Protein AF-A0A2E2CX29-F1 (afdb_monomer_lite)

pLDDT: mean 90.19, std 6.25, range [73.5, 97.19]

Secondary structure (DSSP, 8-state):
-PPPSPP-----SPPPPTT-S-HHHHHHHHHHHHHHHHHHS-TTPPPB-S-EEEE-----SS---S-HHHHHHHHHHHHBTTTBS-GGGEEEEE-

Foldseek 3Di:
DAWDDDDDFDQDDDQDFLPDPPPVVLVVSLVSLLVRLCVRTDVPHDADPAADEEEDDDDDPDDDPDDPVRRVVSNLVSCCVRHHPDSVSYPYYHD

Radius of gyration: 13.33 Å; chains: 1; bounding box: 32×24×32 Å

Structure (mmCIF, N/CA/C/O backbone):
data_AF-A0A2E2CX29-F1
#
_entry.id   AF-A0A2E2CX29-F1
#
loop_
_atom_site.group_PDB
_atom_site.id
_atom_site.type_symbol
_atom_site.label_atom_id
_atom_site.label_alt_id
_atom_site.label_comp_id
_atom_site.label_asym_id
_atom_site.label_entity_id
_atom_site.label_seq_id
_atom_site.pdbx_PDB_ins_code
_atom_site.Cartn_x
_atom_site.Cartn_y
_atom_site.Cartn_z
_atom_site.occupancy
_atom_site.B_iso_or_equiv
_atom_site.auth_seq_id
_atom_site.auth_comp_id
_atom_site.auth_asym_id
_atom_site.auth_atom_id
_atom_site.pdbx_PDB_model_num
ATOM 1 N N . MET A 1 1 ? 15.470 -4.219 -12.870 1.00 77.75 1 MET A N 1
ATOM 2 C CA . MET A 1 1 ? 14.717 -5.471 -13.117 1.00 77.75 1 MET A CA 1
ATOM 3 C C . MET A 1 1 ? 13.246 -5.129 -12.968 1.00 77.75 1 MET A C 1
ATOM 5 O O . MET A 1 1 ? 12.966 -4.208 -12.212 1.00 77.75 1 MET A O 1
ATOM 9 N N . ASP A 1 2 ? 12.333 -5.771 -13.682 1.00 86.56 2 ASP A N 1
ATOM 10 C CA . ASP A 1 2 ? 10.905 -5.473 -13.503 1.00 86.56 2 ASP A CA 1
ATOM 11 C C . ASP A 1 2 ? 10.336 -6.287 -12.336 1.00 86.56 2 ASP A C 1
ATOM 13 O O . ASP A 1 2 ? 10.968 -7.242 -11.871 1.00 86.56 2 ASP A O 1
ATOM 17 N N . ILE A 1 3 ? 9.191 -5.857 -11.808 1.00 91.56 3 ILE A N 1
ATOM 18 C CA . ILE A 1 3 ? 8.471 -6.587 -10.761 1.00 91.56 3 ILE A CA 1
ATOM 19 C C . ILE A 1 3 ? 7.707 -7.726 -11.439 1.00 91.56 3 ILE A C 1
ATOM 21 O O . ILE A 1 3 ? 6.966 -7.482 -12.386 1.00 91.56 3 ILE A O 1
ATOM 25 N N . ASP A 1 4 ? 7.883 -8.953 -10.952 1.00 91.94 4 ASP A N 1
ATOM 26 C CA . ASP A 1 4 ? 7.084 -10.100 -11.387 1.00 91.94 4 ASP A CA 1
ATOM 27 C C . ASP A 1 4 ? 5.831 -10.196 -10.505 1.00 91.94 4 ASP A C 1
ATOM 29 O O . ASP A 1 4 ? 5.939 -10.272 -9.279 1.00 91.94 4 ASP A O 1
ATOM 33 N N . PHE A 1 5 ? 4.648 -10.121 -11.115 1.00 92.38 5 PHE A N 1
ATOM 34 C CA . PHE A 1 5 ? 3.363 -10.120 -10.412 1.00 92.38 5 PHE A CA 1
ATOM 35 C C . PHE A 1 5 ? 2.684 -11.505 -10.485 1.00 92.38 5 PHE A C 1
ATOM 37 O O . PHE A 1 5 ? 2.812 -12.198 -11.494 1.00 92.38 5 PHE A O 1
ATOM 44 N N . PRO A 1 6 ? 1.883 -11.899 -9.473 1.00 94.31 6 PRO A N 1
ATOM 45 C CA . PRO A 1 6 ? 1.516 -11.124 -8.289 1.00 94.31 6 PRO A CA 1
ATOM 46 C C . PRO A 1 6 ? 2.610 -11.128 -7.215 1.00 94.31 6 PRO A C 1
ATOM 48 O O . PRO A 1 6 ? 3.328 -12.108 -7.044 1.00 94.31 6 PRO A O 1
ATOM 51 N N . ILE A 1 7 ? 2.670 -10.041 -6.445 1.00 94.25 7 ILE A N 1
ATOM 52 C CA . ILE A 1 7 ? 3.425 -9.986 -5.191 1.00 94.25 7 ILE A CA 1
ATOM 53 C C . ILE A 1 7 ? 2.448 -10.088 -4.022 1.00 94.25 7 ILE A C 1
ATOM 55 O O . ILE A 1 7 ? 1.388 -9.459 -4.034 1.00 94.25 7 ILE A O 1
ATOM 59 N N . GLU A 1 8 ? 2.808 -10.861 -3.004 1.00 95.31 8 GLU A N 1
ATOM 60 C CA . GLU A 1 8 ? 1.985 -11.069 -1.815 1.00 95.31 8 GLU A CA 1
ATOM 61 C C . GLU A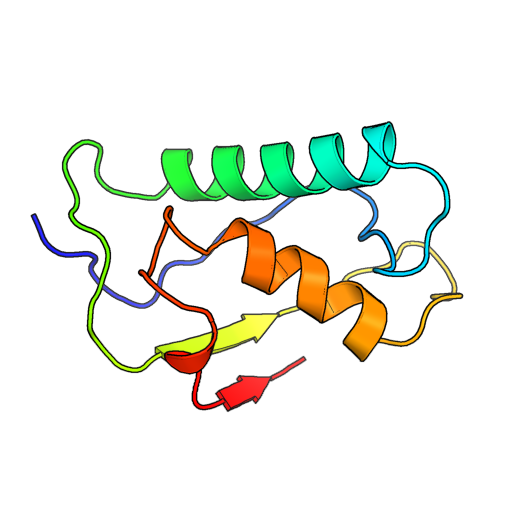 1 8 ? 2.801 -10.745 -0.568 1.00 95.31 8 GLU A C 1
ATOM 63 O O . GLU A 1 8 ? 3.932 -11.197 -0.419 1.00 95.31 8 GLU A O 1
ATOM 68 N N . VAL A 1 9 ? 2.226 -9.952 0.338 1.00 95.25 9 VAL A N 1
ATOM 69 C CA . VAL A 1 9 ? 2.866 -9.566 1.600 1.00 95.25 9 VAL A CA 1
ATOM 70 C C . VAL A 1 9 ? 1.879 -9.647 2.751 1.00 95.25 9 VAL A C 1
ATOM 72 O O . VAL A 1 9 ? 0.707 -9.296 2.615 1.00 95.25 9 VAL A O 1
ATOM 75 N N . ILE A 1 10 ? 2.375 -10.058 3.916 1.00 95.50 10 ILE A N 1
ATOM 76 C CA . ILE A 1 10 ? 1.633 -10.006 5.175 1.00 95.50 10 ILE A CA 1
ATOM 77 C C . ILE A 1 10 ? 2.189 -8.846 5.993 1.00 95.50 10 ILE A C 1
ATOM 79 O O . ILE A 1 10 ? 3.372 -8.828 6.330 1.00 95.50 10 ILE A O 1
ATOM 83 N N . VAL A 1 11 ? 1.329 -7.886 6.333 1.00 94.56 11 VAL A N 1
ATOM 84 C CA . VAL A 1 11 ? 1.714 -6.718 7.130 1.00 94.56 11 VAL A CA 1
ATOM 85 C C . VAL A 1 11 ? 1.094 -6.831 8.525 1.00 94.56 11 VAL A C 1
ATOM 87 O O . VAL A 1 11 ? -0.119 -6.666 8.661 1.00 94.56 11 VAL A O 1
ATOM 90 N N . PRO A 1 12 ? 1.887 -7.113 9.573 1.00 90.56 12 PRO A N 1
ATOM 91 C CA . PRO A 1 12 ? 1.378 -7.163 10.935 1.00 90.56 12 PRO A CA 1
ATOM 92 C C . PRO A 1 12 ? 1.079 -5.756 11.464 1.00 90.56 12 PRO A C 1
ATOM 94 O O . PRO A 1 12 ? 1.887 -4.838 11.329 1.00 90.56 12 PRO A O 1
ATOM 97 N N . GLY A 1 13 ? -0.065 -5.604 12.128 1.00 86.62 13 GLY A N 1
ATOM 98 C CA . GLY A 1 13 ? -0.476 -4.370 12.795 1.00 86.62 13 GLY A CA 1
ATOM 99 C C . GLY A 1 13 ? -1.938 -4.026 12.538 1.00 86.62 13 GLY A C 1
ATOM 100 O O . GLY A 1 13 ? -2.637 -4.717 11.802 1.00 86.62 13 GLY A O 1
ATOM 101 N N . THR A 1 14 ? -2.407 -2.954 13.174 1.00 84.38 14 THR A N 1
ATOM 102 C CA . THR A 1 14 ? -3.777 -2.467 12.998 1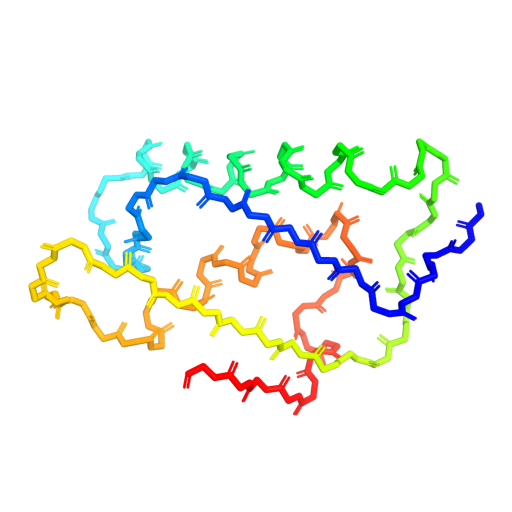.00 84.38 14 THR A CA 1
ATOM 103 C C . THR A 1 14 ? -3.819 -1.456 11.858 1.00 84.38 14 THR A C 1
ATOM 105 O O . THR A 1 14 ? -3.159 -0.416 11.953 1.00 84.38 14 THR A O 1
ATOM 108 N N . PRO A 1 15 ? -4.615 -1.703 10.808 1.00 83.62 15 PRO A N 1
ATOM 109 C CA . PRO A 1 15 ? -4.813 -0.725 9.757 1.00 83.62 15 PRO A CA 1
ATOM 110 C C . PRO A 1 15 ? -5.402 0.581 10.304 1.00 83.62 15 PRO A C 1
ATOM 112 O O . PRO A 1 15 ? -6.357 0.579 11.079 1.00 83.62 15 PRO A O 1
ATOM 115 N N . ILE A 1 16 ? -4.819 1.715 9.912 1.00 84.69 16 ILE A N 1
ATOM 116 C CA . ILE A 1 16 ? -5.193 3.032 10.442 1.00 84.69 16 ILE A CA 1
ATOM 117 C C . ILE A 1 16 ? -6.048 3.787 9.430 1.00 84.69 16 ILE A C 1
ATOM 119 O O . ILE A 1 16 ? -5.646 3.948 8.281 1.00 84.69 16 ILE A O 1
ATOM 123 N N . SER A 1 17 ? -7.181 4.324 9.889 1.00 82.62 17 SER A N 1
ATOM 124 C CA . SER A 1 17 ? -8.046 5.207 9.098 1.00 82.62 17 SER A CA 1
ATOM 125 C C . SER A 1 17 ? -7.313 6.452 8.595 1.00 82.62 17 SER A C 1
ATOM 127 O O . SER A 1 17 ? -6.533 7.087 9.313 1.00 82.62 17 SER A O 1
ATOM 129 N N . LEU A 1 18 ? -7.634 6.874 7.374 1.00 78.25 18 LEU A N 1
ATOM 130 C CA . LEU A 1 18 ? -7.154 8.103 6.756 1.00 78.25 18 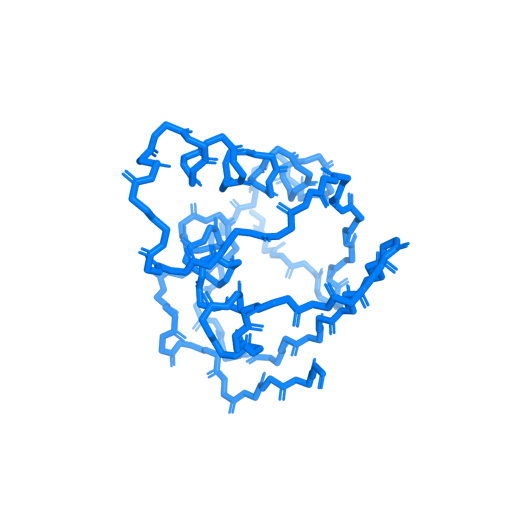LEU A CA 1
ATOM 131 C C . LEU A 1 18 ? -7.399 9.329 7.646 1.00 78.25 18 LEU A C 1
ATOM 133 O O . LEU A 1 18 ? -6.534 10.212 7.678 1.00 78.25 18 LEU A O 1
ATOM 137 N N . GLN A 1 19 ? -8.532 9.348 8.355 1.00 77.88 19 GLN A N 1
ATOM 138 C CA . GLN A 1 19 ? -9.012 10.448 9.197 1.00 77.88 19 GLN A CA 1
ATOM 139 C C . GLN A 1 19 ? -8.464 10.413 10.632 1.00 77.88 19 GLN A C 1
ATOM 141 O O . GLN A 1 19 ? -8.751 11.312 11.423 1.00 77.88 19 GLN A O 1
ATOM 146 N N . ALA A 1 20 ? -7.664 9.403 10.991 1.00 79.31 20 ALA A N 1
ATOM 147 C CA . ALA A 1 20 ? -7.085 9.322 12.324 1.00 79.31 20 ALA A CA 1
ATOM 148 C C . ALA A 1 20 ? -6.175 10.536 12.597 1.00 79.31 20 ALA A C 1
ATOM 150 O O . ALA A 1 20 ? -5.274 10.862 11.822 1.00 79.31 20 ALA A O 1
ATOM 151 N N . THR A 1 21 ? -6.375 11.189 13.741 1.00 73.50 21 THR A N 1
ATOM 152 C CA . THR A 1 21 ? -5.654 12.407 14.155 1.00 73.50 21 THR A CA 1
ATOM 153 C C . THR A 1 21 ? -4.180 12.161 14.519 1.00 73.50 21 THR A C 1
ATOM 155 O O . THR A 1 21 ? -3.396 13.103 14.645 1.00 73.50 21 THR A O 1
ATOM 158 N N . GLY A 1 22 ? -3.760 10.898 14.646 1.00 74.06 22 GL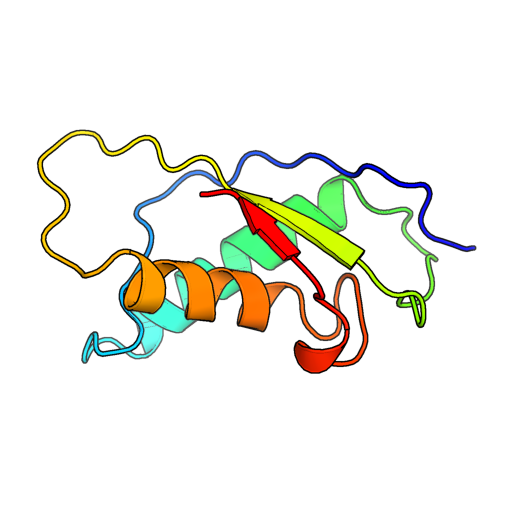Y A N 1
ATOM 159 C CA . GLY A 1 22 ? -2.398 10.488 14.994 1.00 74.06 22 GLY A CA 1
ATOM 160 C C . GLY A 1 22 ? -1.458 10.358 13.790 1.00 74.06 22 GLY A C 1
ATOM 161 O O . GLY A 1 22 ? -1.184 9.251 13.329 1.00 74.06 22 GLY A O 1
ATOM 162 N N . GLY A 1 23 ? -0.884 11.471 13.319 1.00 74.81 23 GLY A N 1
ATOM 163 C CA . GLY A 1 23 ? 0.035 11.469 12.167 1.00 74.81 23 GLY A CA 1
ATOM 164 C C . GLY A 1 23 ? 1.265 10.555 12.319 1.00 74.81 23 GLY A C 1
ATOM 165 O O . GLY A 1 23 ? 1.703 9.946 11.343 1.00 74.81 23 GLY A O 1
ATOM 166 N N . ARG A 1 24 ? 1.794 10.394 13.544 1.00 77.25 24 ARG A N 1
ATOM 167 C CA . ARG A 1 24 ? 2.910 9.471 13.834 1.00 77.25 24 ARG A CA 1
ATOM 168 C C . ARG A 1 24 ? 2.506 8.010 13.623 1.00 77.25 24 ARG A C 1
ATOM 170 O O . ARG A 1 24 ? 3.266 7.276 13.003 1.00 77.25 24 ARG A O 1
ATOM 177 N N . SER A 1 25 ? 1.327 7.612 14.093 1.00 84.62 25 SER A N 1
ATOM 178 C CA . SER A 1 25 ? 0.830 6.240 13.954 1.00 84.62 25 SER A CA 1
ATOM 179 C C . SER A 1 25 ? 0.546 5.909 12.491 1.00 84.62 25 SER A C 1
ATOM 181 O O . SER A 1 25 ? 0.980 4.871 12.008 1.00 84.62 25 SER A O 1
ATOM 183 N N . LYS A 1 26 ? -0.075 6.834 11.742 1.00 87.19 26 LYS A N 1
ATOM 184 C CA . LYS A 1 26 ? -0.308 6.666 10.297 1.00 87.19 26 LYS A CA 1
ATOM 185 C C . LYS A 1 26 ? 0.996 6.491 9.521 1.00 87.19 26 LYS A C 1
ATOM 187 O O . LYS A 1 26 ? 1.069 5.641 8.643 1.00 87.19 26 LYS A O 1
ATOM 192 N N . LYS A 1 27 ? 2.027 7.279 9.847 1.00 90.25 27 LYS A N 1
ATOM 193 C CA . LYS A 1 27 ? 3.352 7.117 9.242 1.00 90.25 27 LYS A CA 1
ATOM 194 C C . LYS A 1 27 ? 3.956 5.752 9.580 1.00 90.25 27 LYS A C 1
ATOM 196 O O . LYS A 1 27 ? 4.386 5.069 8.666 1.00 90.25 27 LYS A O 1
ATOM 201 N N . GLN A 1 28 ? 3.941 5.352 10.853 1.00 90.88 28 GLN A N 1
ATOM 202 C CA . GLN A 1 28 ? 4.460 4.047 11.279 1.00 90.88 28 GLN A CA 1
ATOM 203 C C . GLN A 1 28 ? 3.776 2.895 10.542 1.00 90.88 28 GLN A C 1
ATOM 205 O O . GLN A 1 28 ? 4.457 2.001 10.061 1.00 90.88 28 GLN A O 1
ATOM 210 N N . TRP A 1 29 ? 2.452 2.958 10.384 1.00 92.50 29 TRP A N 1
ATOM 211 C CA . TRP A 1 29 ? 1.706 1.961 9.622 1.00 92.50 29 TRP A CA 1
ATOM 212 C C . TRP A 1 29 ? 2.152 1.891 8.155 1.00 92.50 29 TRP A C 1
ATOM 214 O O . TRP A 1 29 ? 2.436 0.811 7.645 1.00 92.50 29 TRP A O 1
ATOM 224 N N . LYS A 1 30 ? 2.283 3.045 7.483 1.00 93.56 30 LYS A N 1
ATOM 225 C CA . LYS A 1 30 ? 2.800 3.095 6.106 1.00 93.56 30 LYS A CA 1
ATOM 226 C C . LYS A 1 30 ? 4.227 2.548 6.013 1.00 93.56 30 LYS A C 1
ATOM 228 O O . LYS A 1 30 ? 4.519 1.798 5.089 1.00 93.56 30 LYS A O 1
ATOM 233 N N . ASP A 1 31 ? 5.090 2.883 6.970 1.00 94.50 31 ASP A N 1
ATOM 234 C CA . ASP A 1 31 ? 6.473 2.400 7.018 1.00 94.50 31 ASP A CA 1
ATOM 235 C C . ASP A 1 31 ? 6.519 0.860 7.154 1.00 94.50 31 ASP A C 1
ATOM 237 O O . ASP A 1 31 ? 7.315 0.223 6.468 1.00 94.50 31 ASP A O 1
ATOM 241 N N . SER A 1 32 ? 5.621 0.245 7.938 1.00 95.19 32 SER A N 1
ATOM 242 C CA . SER A 1 32 ? 5.508 -1.222 8.048 1.00 95.19 32 SER A CA 1
ATOM 243 C C . SER A 1 32 ? 5.100 -1.896 6.734 1.00 95.19 32 SER A C 1
ATOM 245 O O . SER A 1 32 ? 5.643 -2.944 6.388 1.00 95.19 32 SER A O 1
ATOM 247 N N . ILE A 1 33 ? 4.184 -1.290 5.972 1.00 95.62 33 ILE A N 1
ATOM 248 C CA . ILE A 1 33 ? 3.803 -1.786 4.638 1.00 95.62 33 ILE A CA 1
ATOM 249 C C . ILE A 1 33 ? 5.002 -1.717 3.686 1.00 95.62 33 ILE A C 1
ATOM 251 O O . ILE A 1 33 ? 5.297 -2.679 2.980 1.00 95.62 33 ILE A O 1
ATOM 255 N N . VAL A 1 34 ? 5.718 -0.588 3.688 1.00 95.44 34 VAL A N 1
ATOM 256 C CA . VAL A 1 34 ? 6.910 -0.379 2.853 1.00 95.44 34 VAL A CA 1
ATOM 257 C C . VAL A 1 34 ? 7.995 -1.401 3.190 1.00 95.44 34 VAL A C 1
ATOM 259 O O . VAL A 1 34 ? 8.637 -1.929 2.285 1.00 95.44 34 VAL A O 1
ATOM 262 N N . GLU A 1 35 ? 8.215 -1.679 4.474 1.00 95.38 35 GLU A N 1
ATOM 263 C CA . GLU A 1 35 ? 9.196 -2.664 4.932 1.00 95.38 35 GLU A CA 1
ATOM 264 C C . GLU A 1 35 ? 8.850 -4.076 4.446 1.00 95.38 35 GLU A C 1
ATOM 266 O O . GLU A 1 35 ? 9.709 -4.737 3.862 1.00 95.38 35 GLU A O 1
ATOM 271 N N . ALA A 1 36 ? 7.592 -4.499 4.601 1.00 95.94 36 ALA A N 1
ATOM 272 C CA . ALA A 1 36 ? 7.126 -5.799 4.120 1.00 95.94 36 ALA A CA 1
ATOM 273 C C . ALA A 1 36 ? 7.271 -5.934 2.594 1.00 95.94 36 ALA A C 1
ATOM 275 O O . ALA A 1 36 ? 7.791 -6.934 2.106 1.00 95.94 36 ALA A O 1
ATOM 276 N N . LEU A 1 37 ? 6.895 -4.899 1.834 1.00 95.06 37 LEU A N 1
ATOM 277 C CA . LEU A 1 37 ? 7.051 -4.883 0.375 1.00 95.06 37 LEU A CA 1
ATOM 278 C C . LEU A 1 37 ? 8.516 -4.950 -0.047 1.00 95.06 37 LEU A C 1
ATOM 280 O O . LEU A 1 37 ? 8.863 -5.715 -0.935 1.00 95.06 37 LEU A O 1
ATOM 284 N N . ARG A 1 38 ? 9.401 -4.181 0.591 1.00 93.38 38 ARG A N 1
ATOM 285 C CA . ARG A 1 38 ? 10.836 -4.195 0.265 1.00 93.38 38 ARG A CA 1
ATOM 286 C C . ARG A 1 38 ? 11.518 -5.520 0.581 1.00 93.38 38 ARG A C 1
ATOM 288 O O . ARG A 1 38 ? 12.581 -5.780 0.023 1.00 93.38 38 ARG A O 1
ATOM 295 N N . PHE A 1 39 ? 10.964 -6.300 1.504 1.00 92.88 39 PHE A N 1
ATOM 296 C CA . PHE A 1 39 ? 11.479 -7.624 1.820 1.00 92.88 39 PHE A CA 1
ATOM 297 C C . PHE A 1 39 ? 11.187 -8.625 0.693 1.00 92.88 39 PHE A C 1
ATOM 299 O O . PHE A 1 39 ? 12.074 -9.398 0.339 1.00 92.88 39 PHE A O 1
ATOM 306 N N . GLU A 1 40 ? 9.992 -8.560 0.103 1.00 93.62 40 GLU A N 1
ATOM 307 C CA . GLU A 1 40 ? 9.582 -9.444 -0.999 1.00 93.62 40 GLU A CA 1
ATOM 308 C C . GLU A 1 40 ? 10.049 -8.954 -2.379 1.00 93.62 40 GLU A C 1
ATOM 310 O O . GLU A 1 40 ? 10.332 -9.753 -3.272 1.00 93.62 40 GLU A O 1
ATOM 315 N N . LEU A 1 41 ? 10.163 -7.638 -2.579 1.00 93.00 41 LEU A N 1
ATOM 316 C CA . LEU A 1 41 ? 10.568 -7.066 -3.861 1.00 93.00 41 LEU A CA 1
ATOM 317 C C . LEU A 1 41 ? 12.054 -7.332 -4.175 1.00 93.00 41 LEU A C 1
ATOM 319 O O . LEU A 1 41 ? 12.913 -7.272 -3.287 1.00 93.00 41 LEU A O 1
ATOM 323 N N . PRO A 1 42 ? 12.412 -7.530 -5.459 1.00 90.75 42 PRO A N 1
ATOM 324 C CA . PRO A 1 42 ? 13.810 -7.593 -5.864 1.00 90.75 42 PRO A CA 1
ATOM 325 C C . PRO A 1 42 ? 14.547 -6.294 -5.504 1.00 90.75 42 PRO A C 1
ATOM 327 O O . PRO A 1 42 ? 14.066 -5.198 -5.776 1.00 90.75 42 PRO A O 1
ATOM 330 N N . LYS A 1 43 ? 15.762 -6.402 -4.949 1.00 84.81 43 LYS A N 1
ATOM 331 C CA . LYS A 1 43 ? 16.534 -5.247 -4.434 1.00 84.81 43 LYS A CA 1
ATOM 332 C C . LYS A 1 43 ? 16.753 -4.114 -5.444 1.00 84.81 43 LYS A C 1
ATOM 334 O O . LYS A 1 43 ? 16.835 -2.961 -5.036 1.00 84.81 43 LYS A O 1
ATOM 339 N N . ASP A 1 44 ? 16.828 -4.452 -6.730 1.00 87.06 44 ASP A N 1
ATOM 340 C CA . ASP A 1 44 ? 17.078 -3.521 -7.835 1.00 87.06 44 ASP A CA 1
ATOM 341 C C . ASP A 1 44 ? 15.912 -3.520 -8.847 1.00 87.06 44 ASP A C 1
ATOM 343 O O . ASP A 1 44 ? 16.116 -3.447 -10.071 1.00 87.06 44 ASP A O 1
ATOM 347 N N . CYS A 1 45 ? 14.674 -3.676 -8.356 1.00 88.56 45 CYS A N 1
ATOM 348 C CA . CYS A 1 45 ? 13.495 -3.535 -9.202 1.00 88.56 45 CYS A CA 1
ATOM 349 C C . CYS A 1 45 ? 13.164 -2.063 -9.489 1.00 88.56 45 CYS A C 1
ATOM 351 O O . CYS A 1 45 ? 13.367 -1.180 -8.653 1.00 88.56 45 CYS A O 1
ATOM 353 N N . PHE A 1 46 ? 12.649 -1.797 -10.686 1.00 89.44 46 PHE A N 1
ATOM 354 C CA . PHE A 1 46 ? 12.041 -0.511 -11.010 1.00 89.44 46 PHE A CA 1
ATOM 355 C C . PHE A 1 46 ? 10.593 -0.472 -10.514 1.00 89.44 46 PHE A C 1
ATOM 357 O O . PHE A 1 46 ? 9.979 -1.509 -10.277 1.00 89.44 46 PHE A O 1
ATOM 364 N N . LEU A 1 47 ? 10.054 0.738 -10.355 1.00 93.12 47 LEU A N 1
ATOM 365 C CA . LEU A 1 47 ? 8.621 0.921 -10.138 1.00 93.12 47 LEU A CA 1
ATOM 366 C C . LEU A 1 47 ? 7.873 0.503 -11.401 1.00 93.12 47 LEU A C 1
ATOM 368 O O . LEU A 1 47 ? 8.284 0.879 -12.497 1.00 93.12 47 LEU A O 1
ATOM 372 N N . SER A 1 48 ? 6.776 -0.228 -11.232 1.00 93.94 48 SER A N 1
ATOM 373 C CA . SER A 1 48 ? 5.905 -0.605 -12.339 1.00 93.94 48 SER A CA 1
ATOM 374 C C . SER A 1 48 ? 5.155 0.619 -12.875 1.00 93.94 48 SER A C 1
ATOM 376 O O . SER A 1 48 ? 4.582 1.403 -12.108 1.00 93.94 48 SER A O 1
ATOM 378 N N . ASP A 1 49 ? 5.152 0.783 -14.197 1.00 94.00 49 ASP A N 1
ATOM 379 C CA . ASP A 1 49 ? 4.308 1.723 -14.942 1.00 94.00 49 ASP A CA 1
ATOM 380 C C . ASP A 1 49 ? 3.035 1.056 -15.504 1.00 94.00 49 ASP A C 1
ATOM 382 O O . ASP A 1 49 ? 2.206 1.717 -16.135 1.00 94.00 49 ASP A O 1
ATOM 386 N N . GLU A 1 50 ? 2.839 -0.235 -15.222 1.00 94.12 50 GLU A N 1
ATOM 387 C CA . GLU A 1 50 ? 1.674 -1.004 -15.647 1.00 94.12 50 GLU A CA 1
ATOM 388 C C . GLU A 1 50 ? 0.417 -0.665 -14.828 1.00 94.12 50 GLU A C 1
ATOM 390 O O . GLU A 1 50 ? 0.472 -0.060 -13.750 1.00 94.12 50 GLU A O 1
ATOM 395 N N . ARG A 1 51 ? -0.748 -1.060 -15.356 1.00 95.94 51 ARG A N 1
ATOM 396 C CA . ARG A 1 51 ? -2.023 -1.031 -14.627 1.00 95.94 51 ARG A CA 1
ATOM 397 C C . ARG A 1 51 ? -2.135 -2.252 -13.729 1.00 95.94 51 ARG A C 1
ATOM 399 O O . ARG A 1 51 ? -1.804 -3.353 -14.159 1.00 95.94 51 ARG A O 1
ATOM 406 N N . LEU A 1 52 ? -2.606 -2.051 -12.501 1.00 96.12 52 LEU A N 1
ATOM 407 C CA . LEU A 1 52 ? -2.574 -3.070 -11.456 1.00 96.12 52 LEU A CA 1
ATOM 408 C C . LEU A 1 52 ? -3.958 -3.328 -10.862 1.00 96.12 52 LEU A C 1
ATOM 410 O O . LEU A 1 52 ? -4.752 -2.409 -10.651 1.00 96.12 52 LEU A O 1
ATOM 414 N N . ASP A 1 53 ? -4.174 -4.586 -10.495 1.00 96.94 53 ASP A N 1
ATOM 415 C CA . ASP A 1 53 ? -5.265 -5.015 -9.629 1.00 96.94 53 ASP A CA 1
ATOM 416 C C . ASP A 1 53 ? -4.694 -5.287 -8.233 1.00 96.94 53 ASP A C 1
ATOM 418 O O . ASP A 1 53 ? -3.655 -5.935 -8.089 1.00 96.94 53 ASP A O 1
ATOM 422 N N . VAL A 1 54 ? -5.375 -4.811 -7.190 1.00 96.81 54 VAL A N 1
ATOM 423 C CA . VAL A 1 54 ? -4.941 -4.986 -5.798 1.00 96.81 54 VAL A CA 1
ATOM 424 C C . VAL A 1 54 ? -5.993 -5.772 -5.023 1.00 96.81 54 VAL A C 1
ATOM 426 O O . VAL A 1 54 ? -7.175 -5.433 -5.027 1.00 96.81 54 VAL A O 1
ATOM 429 N N . THR A 1 55 ? -5.556 -6.821 -4.326 1.00 97.19 55 THR A N 1
ATOM 430 C CA . THR A 1 55 ? -6.400 -7.580 -3.392 1.00 97.19 55 THR A CA 1
ATOM 431 C C . THR A 1 55 ? -5.909 -7.342 -1.969 1.00 97.19 55 THR A C 1
ATOM 433 O O . THR A 1 55 ? -4.726 -7.526 -1.690 1.00 97.19 55 THR A O 1
ATOM 436 N N . ILE A 1 56 ? -6.799 -6.916 -1.074 1.00 95.56 56 I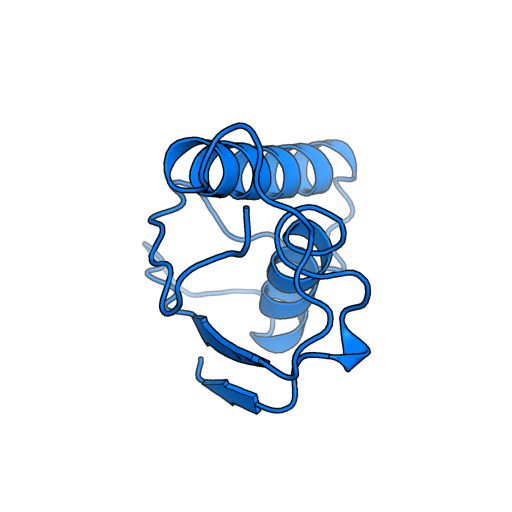LE A N 1
ATOM 437 C CA . ILE A 1 56 ? -6.487 -6.598 0.321 1.00 95.56 56 ILE A CA 1
ATOM 438 C C . ILE A 1 56 ? -7.339 -7.488 1.213 1.00 95.56 56 ILE A C 1
ATOM 440 O O . ILE A 1 56 ? -8.559 -7.454 1.144 1.00 95.56 56 ILE A O 1
ATOM 444 N N . TYR A 1 57 ? -6.696 -8.241 2.100 1.00 93.81 57 TYR A N 1
ATOM 445 C CA . TYR A 1 57 ? -7.387 -8.960 3.163 1.00 93.81 57 TYR A CA 1
ATOM 446 C C . TYR A 1 57 ? -7.101 -8.279 4.497 1.00 93.81 57 TYR A C 1
ATOM 448 O O . TYR A 1 57 ? -5.943 -8.142 4.894 1.00 93.81 57 TYR A O 1
ATOM 456 N N . ILE A 1 58 ? -8.156 -7.851 5.190 1.00 91.25 58 ILE A N 1
ATOM 457 C CA . ILE A 1 58 ? -8.058 -7.285 6.536 1.00 91.25 58 ILE A CA 1
ATOM 458 C C . ILE A 1 58 ? -8.569 -8.326 7.526 1.00 91.25 58 ILE A C 1
ATOM 460 O O . ILE A 1 58 ? -9.717 -8.755 7.448 1.00 91.25 58 ILE A O 1
ATOM 464 N N . PHE A 1 59 ? -7.710 -8.715 8.466 1.00 90.25 59 PHE A N 1
ATOM 465 C CA . PHE A 1 59 ? -8.023 -9.676 9.522 1.00 90.25 59 PHE A CA 1
ATOM 466 C C . PHE A 1 59 ? -8.053 -8.949 10.872 1.00 90.25 59 PHE A C 1
ATOM 468 O O . PHE A 1 59 ? -7.030 -8.898 11.554 1.00 90.25 59 PHE A O 1
ATOM 475 N N . PRO A 1 60 ? -9.173 -8.306 11.244 1.00 83.88 60 PRO A N 1
ATOM 476 C CA . PRO A 1 60 ? -9.245 -7.567 12.492 1.00 83.88 60 PRO A CA 1
ATOM 477 C C . PRO A 1 60 ? -9.467 -8.518 13.678 1.00 83.88 60 PRO A C 1
ATOM 479 O O . PRO A 1 60 ? -10.251 -9.462 13.596 1.00 83.88 60 PRO A O 1
ATOM 482 N N . ASP A 1 61 ? -8.828 -8.225 14.812 1.00 81.75 61 ASP A N 1
ATOM 483 C CA . ASP A 1 61 ? -9.034 -8.960 16.073 1.00 81.75 61 ASP A CA 1
ATOM 484 C C . ASP A 1 61 ? -10.353 -8.577 16.785 1.00 81.75 61 ASP A C 1
ATOM 486 O O . ASP A 1 61 ? -10.715 -9.163 17.806 1.00 81.75 61 ASP A O 1
ATOM 490 N N . GLY A 1 62 ? -11.080 -7.582 16.265 1.00 80.56 62 GLY A N 1
ATOM 491 C CA . GLY A 1 62 ? -12.337 -7.064 16.810 1.00 80.56 62 GLY A CA 1
ATOM 492 C C . GLY A 1 62 ? -13.159 -6.320 15.756 1.00 80.56 62 GLY A C 1
ATOM 493 O O . GLY A 1 62 ? -12.851 -6.373 14.566 1.00 80.56 62 GLY A O 1
ATOM 494 N N . GLU A 1 63 ? -14.216 -5.621 16.175 1.00 78.44 63 GLU A N 1
ATOM 495 C CA . GLU A 1 63 ? -15.012 -4.810 15.246 1.00 78.44 63 GLU A CA 1
ATOM 496 C C . GLU A 1 63 ? -14.186 -3.652 14.674 1.00 78.44 63 GLU A C 1
ATOM 498 O O . GLU A 1 63 ? -13.468 -2.947 15.384 1.00 78.44 63 GLU A O 1
ATOM 503 N N . MET A 1 64 ? -14.286 -3.467 13.359 1.00 77.25 64 MET A N 1
ATOM 504 C CA . MET A 1 64 ? -13.596 -2.400 12.653 1.00 77.25 64 MET A CA 1
ATOM 505 C C . MET A 1 64 ? -14.405 -1.107 12.787 1.00 77.25 64 MET A C 1
ATOM 507 O O . MET A 1 64 ? -15.484 -0.982 12.220 1.00 77.25 64 MET A O 1
ATOM 511 N N . GLU A 1 65 ? -13.882 -0.146 13.549 1.00 78.50 65 GLU A N 1
ATOM 512 C CA . GLU A 1 65 ? -14.576 1.126 13.811 1.00 78.50 65 GLU A CA 1
ATOM 513 C C . GLU A 1 65 ? -14.475 2.134 12.654 1.00 78.50 65 GLU A C 1
ATOM 515 O O . GLU A 1 65 ? -15.205 3.122 12.622 1.00 78.50 65 GLU A O 1
ATOM 520 N N . ALA A 1 66 ? -13.544 1.917 11.723 1.00 82.38 66 ALA A N 1
ATOM 521 C CA . ALA A 1 66 ? -13.316 2.795 10.584 1.00 82.38 66 ALA A CA 1
ATOM 522 C C . ALA A 1 66 ? -13.922 2.223 9.304 1.00 82.38 66 ALA A C 1
ATOM 524 O O . ALA A 1 66 ? -13.862 1.017 9.069 1.00 82.38 66 ALA A O 1
ATOM 525 N N . ASP A 1 67 ? -14.406 3.111 8.438 1.00 87.31 67 ASP A N 1
ATOM 526 C CA . ASP A 1 67 ? -14.850 2.723 7.104 1.00 87.31 67 ASP A CA 1
ATOM 527 C C . ASP A 1 67 ? -13.713 2.047 6.321 1.00 87.31 67 ASP A C 1
ATOM 529 O O . ASP A 1 67 ? -12.540 2.436 6.401 1.00 87.31 67 ASP A O 1
ATOM 533 N N . LEU A 1 68 ? -14.068 1.020 5.548 1.00 88.12 68 LEU A N 1
ATOM 534 C CA . LEU A 1 68 ? -13.112 0.206 4.802 1.00 88.12 68 LEU A CA 1
ATOM 535 C C . LEU A 1 68 ? -12.296 1.048 3.801 1.00 88.12 68 LEU A C 1
ATOM 537 O O . LEU A 1 68 ? -11.083 0.880 3.690 1.00 88.12 68 LEU A O 1
ATOM 541 N N . ASP A 1 69 ? -12.929 2.009 3.128 1.00 86.75 69 ASP A N 1
ATOM 542 C CA . ASP A 1 69 ? -12.278 2.928 2.185 1.00 86.75 69 ASP A CA 1
ATOM 543 C C . ASP A 1 69 ? -11.220 3.816 2.865 1.00 86.75 69 ASP A C 1
ATOM 545 O O . ASP A 1 69 ? -10.103 3.984 2.361 1.00 86.75 69 ASP A O 1
ATOM 549 N N . ASN A 1 70 ? -11.537 4.317 4.060 1.00 89.19 70 ASN A N 1
ATOM 550 C CA . ASN A 1 70 ? -10.654 5.129 4.879 1.00 89.19 70 ASN A CA 1
ATOM 551 C C . ASN A 1 70 ? -9.404 4.353 5.300 1.00 89.19 70 ASN A C 1
ATOM 553 O O . ASN A 1 70 ? -8.365 4.965 5.541 1.00 89.19 70 ASN A O 1
ATOM 557 N N . VAL A 1 71 ? -9.473 3.028 5.387 1.00 90.88 71 VAL A N 1
ATOM 558 C CA . VAL A 1 71 ? -8.341 2.175 5.761 1.00 90.88 71 VAL A CA 1
ATOM 559 C C . VAL A 1 71 ? -7.552 1.676 4.550 1.00 90.88 71 VAL A C 1
ATOM 561 O O . VAL A 1 71 ? -6.321 1.628 4.599 1.00 90.88 71 VAL A O 1
ATOM 564 N N . ILE A 1 72 ? -8.229 1.376 3.442 1.00 93.06 72 ILE A N 1
ATOM 565 C CA . ILE A 1 72 ? -7.590 0.971 2.184 1.00 93.06 72 ILE A CA 1
ATOM 566 C C . ILE A 1 72 ? -6.718 2.094 1.624 1.00 93.06 72 ILE A C 1
ATOM 568 O O . ILE A 1 72 ? -5.596 1.844 1.181 1.00 93.06 72 ILE A O 1
ATOM 572 N N . LYS A 1 73 ? -7.186 3.348 1.668 1.00 92.25 73 LYS A N 1
ATOM 573 C CA . LYS A 1 73 ? -6.461 4.472 1.060 1.00 92.25 73 LYS A CA 1
ATOM 574 C C . LYS A 1 73 ? -5.024 4.624 1.599 1.00 92.25 73 LYS A C 1
ATOM 576 O O . LYS A 1 73 ? -4.100 4.678 0.792 1.00 92.25 73 LYS A O 1
ATOM 581 N N . PRO A 1 74 ? -4.771 4.618 2.923 1.00 92.81 74 PRO A N 1
ATOM 582 C CA . PRO A 1 74 ? -3.415 4.596 3.472 1.00 92.81 74 PRO A CA 1
ATOM 583 C C . PRO A 1 74 ? -2.540 3.420 3.029 1.00 92.81 74 PRO A C 1
ATOM 585 O O . PRO A 1 74 ? -1.325 3.607 2.968 1.00 92.81 74 PRO A O 1
ATOM 588 N N . ILE A 1 75 ? -3.126 2.248 2.752 1.00 94.75 75 ILE A N 1
ATOM 589 C CA . ILE A 1 75 ? -2.395 1.073 2.257 1.00 94.75 75 ILE A CA 1
ATOM 590 C C . ILE A 1 75 ? -1.905 1.336 0.831 1.00 94.75 75 ILE A C 1
ATOM 592 O O . ILE A 1 75 ? -0.707 1.244 0.573 1.00 94.75 75 ILE A O 1
ATOM 596 N N . LEU A 1 76 ? -2.801 1.774 -0.059 1.00 95.50 76 LEU A N 1
ATOM 597 C CA . LEU A 1 76 ? -2.452 2.134 -1.439 1.00 95.50 76 LEU A CA 1
ATOM 598 C C . LEU A 1 76 ? -1.437 3.281 -1.490 1.00 95.50 76 LEU A C 1
ATOM 600 O O . LEU A 1 76 ? -0.463 3.225 -2.238 1.00 95.50 76 LEU A O 1
ATOM 604 N N . ASP A 1 77 ? -1.609 4.301 -0.646 1.00 94.38 77 ASP A N 1
ATOM 605 C CA . ASP A 1 77 ? -0.655 5.406 -0.546 1.00 94.38 77 ASP A CA 1
ATOM 606 C C . ASP A 1 77 ? 0.755 4.932 -0.141 1.00 94.38 77 ASP A C 1
ATOM 608 O O . ASP A 1 77 ? 1.737 5.595 -0.470 1.00 94.38 77 ASP A O 1
ATOM 612 N N . ALA A 1 78 ? 0.869 3.861 0.653 1.00 95.25 78 ALA A N 1
ATOM 613 C CA . ALA A 1 78 ? 2.159 3.328 1.096 1.00 95.25 78 ALA A CA 1
ATOM 614 C C . ALA A 1 78 ? 2.881 2.556 -0.019 1.00 95.25 78 ALA A C 1
ATOM 616 O O . ALA A 1 78 ? 4.109 2.491 -0.022 1.00 95.25 78 ALA A O 1
ATOM 617 N N . MET A 1 79 ? 2.125 1.997 -0.967 1.00 95.69 79 MET A N 1
ATOM 618 C CA . MET A 1 79 ? 2.656 1.282 -2.132 1.00 95.69 79 MET A CA 1
ATOM 619 C C . MET A 1 79 ? 3.178 2.238 -3.217 1.00 95.69 79 MET A C 1
ATOM 621 O O . MET A 1 79 ? 4.055 1.862 -4.002 1.00 95.69 79 MET A O 1
ATOM 625 N N . VAL A 1 80 ? 2.689 3.483 -3.251 1.00 95.94 80 VAL A N 1
ATOM 626 C CA . VAL A 1 80 ? 3.186 4.535 -4.153 1.00 95.94 80 VAL A CA 1
ATOM 627 C C . VAL A 1 80 ? 4.680 4.772 -3.914 1.00 95.94 80 VAL A C 1
ATOM 629 O O . VAL A 1 80 ? 5.126 4.971 -2.785 1.00 95.94 80 VAL A O 1
ATOM 632 N N . LYS A 1 81 ? 5.465 4.795 -4.997 1.00 91.50 81 LYS A N 1
ATOM 633 C CA . LYS A 1 81 ? 6.939 4.888 -5.011 1.00 91.50 81 LYS A CA 1
ATOM 634 C C . LYS A 1 81 ? 7.663 3.703 -4.363 1.00 91.50 81 LYS A C 1
ATOM 636 O O . LYS A 1 81 ? 8.865 3.796 -4.109 1.00 91.50 81 LYS A O 1
ATOM 641 N N . VAL A 1 82 ? 6.957 2.599 -4.131 1.00 94.69 82 VAL A N 1
ATOM 642 C CA . VAL A 1 82 ? 7.540 1.309 -3.733 1.00 94.69 82 VAL A CA 1
ATOM 643 C C . VAL A 1 82 ? 7.254 0.247 -4.787 1.00 94.69 82 VAL A C 1
ATOM 645 O O . VAL A 1 82 ? 8.172 -0.453 -5.194 1.00 94.69 82 VAL A O 1
ATOM 648 N N . VAL A 1 83 ? 6.006 0.168 -5.254 1.00 95.06 83 VAL A N 1
ATOM 649 C CA . VAL A 1 83 ? 5.551 -0.798 -6.267 1.00 95.06 83 VAL A CA 1
ATOM 650 C C . VAL A 1 83 ? 5.249 -0.095 -7.589 1.00 95.06 83 VAL A C 1
ATOM 652 O O . VAL A 1 83 ? 5.696 -0.544 -8.637 1.00 95.06 83 VAL A O 1
ATOM 655 N N . TYR A 1 84 ? 4.532 1.029 -7.540 1.00 95.75 84 TYR A N 1
ATOM 656 C CA . TYR A 1 84 ? 4.072 1.788 -8.709 1.00 95.75 84 TYR A CA 1
ATOM 657 C C . TYR A 1 84 ? 4.247 3.300 -8.505 1.00 95.75 84 TYR A C 1
ATOM 659 O O . TYR A 1 84 ? 4.542 3.759 -7.397 1.00 95.75 84 TYR A O 1
ATOM 667 N N . LEU A 1 85 ? 4.109 4.093 -9.568 1.00 94.62 85 LEU A N 1
ATOM 668 C CA . LEU A 1 85 ? 4.394 5.535 -9.560 1.00 94.62 85 LEU A CA 1
ATOM 669 C C . LEU A 1 85 ? 3.257 6.364 -8.953 1.00 94.62 85 LEU A C 1
ATOM 671 O O . LEU A 1 85 ? 3.529 7.337 -8.245 1.00 94.62 85 LEU A O 1
ATOM 675 N N . ASP A 1 86 ? 2.013 5.984 -9.235 1.00 93.94 86 ASP A N 1
ATOM 676 C CA . ASP A 1 86 ? 0.809 6.739 -8.891 1.00 93.94 86 ASP A CA 1
ATOM 677 C C . ASP A 1 86 ? -0.356 5.787 -8.563 1.00 93.94 86 ASP A C 1
ATOM 679 O O . ASP A 1 86 ? -0.505 4.740 -9.191 1.00 93.94 86 ASP A O 1
ATOM 683 N N . ASP A 1 87 ? -1.187 6.130 -7.578 1.00 91.56 87 ASP A N 1
ATOM 684 C CA . ASP A 1 87 ? -2.329 5.300 -7.175 1.00 91.56 87 ASP A CA 1
ATOM 685 C C . ASP A 1 87 ? -3.430 5.230 -8.237 1.00 91.56 87 ASP A C 1
ATOM 687 O O . ASP A 1 87 ? -4.193 4.267 -8.261 1.00 91.56 87 ASP A O 1
ATOM 691 N N . ASN A 1 88 ? -3.449 6.166 -9.188 1.00 93.75 88 ASN A N 1
ATOM 692 C CA . ASN A 1 88 ? -4.295 6.092 -10.374 1.00 93.75 88 ASN A CA 1
ATOM 693 C C . ASN A 1 88 ? -3.941 4.926 -11.309 1.00 93.75 88 ASN A C 1
ATOM 695 O O . ASN A 1 88 ? -4.676 4.715 -12.269 1.00 93.75 88 ASN A O 1
ATOM 699 N N . GLN A 1 89 ? -2.833 4.203 -11.094 1.00 95.88 89 GLN A N 1
ATOM 700 C CA . GLN A 1 89 ? -2.515 2.967 -11.824 1.00 95.88 89 GLN A CA 1
ATOM 701 C C . GLN A 1 89 ? -3.332 1.759 -11.347 1.00 95.88 89 GLN A C 1
ATOM 703 O O . GLN A 1 89 ? -3.348 0.740 -12.037 1.00 95.88 89 GLN A O 1
ATOM 708 N N . VAL A 1 90 ? -3.990 1.850 -10.187 1.00 96.00 90 VAL A N 1
ATOM 709 C CA . VAL A 1 90 ? -4.819 0.768 -9.649 1.00 96.00 90 VAL A CA 1
ATOM 710 C C . VAL A 1 90 ? -6.215 0.847 -10.265 1.00 96.00 90 VAL A C 1
ATOM 712 O O . VAL A 1 90 ? -6.999 1.731 -9.925 1.00 96.00 90 VAL A O 1
ATOM 715 N N . ASP A 1 91 ? -6.531 -0.087 -11.162 1.00 95.88 91 ASP A N 1
ATOM 716 C CA . ASP A 1 91 ? -7.814 -0.112 -11.881 1.00 95.88 91 ASP A CA 1
ATOM 717 C C . ASP A 1 91 ? -8.902 -0.861 -11.095 1.00 95.88 91 ASP A C 1
ATOM 719 O O . ASP A 1 91 ? -10.099 -0.601 -11.263 1.00 95.88 91 ASP A O 1
ATOM 723 N N . ARG A 1 92 ? -8.501 -1.776 -10.203 1.00 95.69 92 ARG A N 1
ATOM 724 C CA . ARG A 1 92 ? -9.419 -2.582 -9.397 1.00 95.69 92 ARG A CA 1
ATOM 725 C C . ARG A 1 92 ? -8.881 -2.848 -8.000 1.00 95.69 92 ARG A C 1
ATOM 727 O O . ARG A 1 92 ? -7.713 -3.179 -7.812 1.00 95.69 92 ARG A O 1
ATOM 734 N N . ILE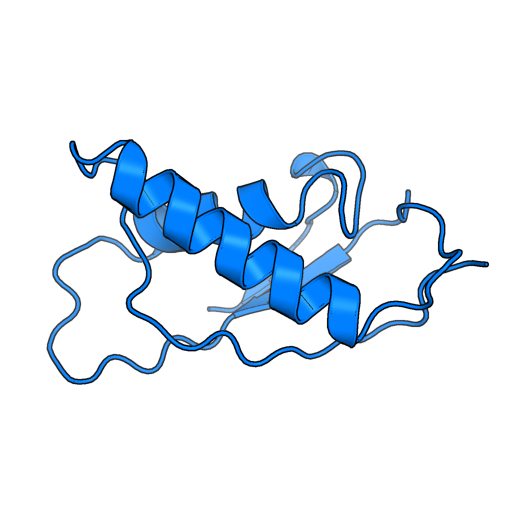 A 1 93 ? -9.791 -2.790 -7.029 1.00 95.69 93 ILE A N 1
ATOM 735 C CA . ILE A 1 93 ? -9.547 -3.196 -5.646 1.00 95.69 93 ILE A CA 1
ATOM 736 C C . ILE A 1 93 ? -10.568 -4.269 -5.266 1.00 95.69 93 ILE A C 1
ATOM 738 O O . ILE A 1 93 ? -11.765 -4.106 -5.510 1.00 95.69 93 ILE A O 1
ATOM 742 N N . VAL A 1 94 ? -10.094 -5.360 -4.670 1.00 94.19 94 VAL A N 1
ATOM 743 C CA . VAL A 1 94 ? -10.925 -6.362 -3.989 1.00 94.19 94 VAL A CA 1
ATOM 744 C C . VAL A 1 94 ? -10.537 -6.353 -2.516 1.00 94.19 94 VAL A C 1
ATOM 746 O O . VAL A 1 94 ? -9.366 -6.561 -2.204 1.00 94.19 94 VAL A O 1
ATOM 749 N N . ALA A 1 95 ? -11.493 -6.071 -1.632 1.00 83.62 95 ALA A N 1
ATOM 750 C CA . ALA A 1 95 ? -11.285 -5.972 -0.190 1.00 83.62 95 ALA A CA 1
ATOM 751 C C . ALA A 1 95 ? -12.541 -6.368 0.589 1.00 83.62 95 ALA A C 1
ATOM 753 O O . ALA A 1 95 ? -13.646 -6.194 0.019 1.00 83.62 95 ALA A O 1
#

Sequence (95 aa):
MDIDFPIEVIVPGTPISLQATGGRSKKQWKDSIVEALRFELPKDCFLSDERLDVTIYIFPDGEMEADLDNVIKPILDAMVKVVYLDDNQVDRIVA